Protein AF-A0A411PKW9-F1 (afdb_monomer_lite)

pLDDT: mean 78.66, std 13.03, range [31.06, 93.94]

Radius of gyration: 20.85 Å; chains: 1; bounding box: 47×42×49 Å

Sequence (154 aa):
MVITQDPIIVGLLAALIGAVFYASKSTHPYLVKFFKIFPVMVVCYVLPSLLNTFEVVDSSNSSLNQVSSNYLMPACLTLLIISVDLKAILLLGPKIVALFLIGSFGVIIGGPLTLWIMSHIAPEHLQWQGAGAAWKGMATLAGNWVGALQTNWQ

Secondary structure (DSSP, 8-state):
-----HHHHHHHHHHHHHHHHHHHH---HHHHHHHHHS-HHHHHHHHHHHHHHTTSS--SS-THHHHIIIIIHHHHHHHHHHHS-HHHHHHHTHHHHHHHHHHHHHHHHHHHHHHHHHHHH-TTT---SSTT-HHHHHHHHHHHHHT---S---

InterPro domains:
  IPR008537 Protein of unknown function DUF819 [PF05684] (11-147)

Organism: NCBI:txid2520507

Foldseek 3Di:
DADPDQVVVVVVLVVQLVVLVVLCPDPDPVSVVVCVVPPSVNVSVVVVVVCVVVSNYDPPPHCVCVCCVVPVVVVVVVVVVVVDDPVVVVVCPVVVVVVVVVVLVCLVVVLVVVLVVCCVVPVPVQACDDLPHSSVVSVVVVCVVVVHDDDDPD

Structure (mmCIF, N/CA/C/O backbone):
data_AF-A0A411PKW9-F1
#
_entry.id   AF-A0A411PKW9-F1
#
loop_
_atom_site.group_PDB
_atom_site.id
_atom_site.type_symbol
_atom_site.label_atom_id
_atom_site.label_alt_id
_atom_site.label_comp_id
_atom_site.label_asym_id
_atom_site.label_entity_id
_atom_site.label_seq_id
_atom_site.pdbx_PDB_ins_code
_atom_site.Cartn_x
_atom_site.Cartn_y
_atom_site.Cartn_z
_atom_site.occupancy
_atom_site.B_iso_or_equiv
_atom_site.auth_seq_id
_atom_site.auth_comp_id
_atom_site.auth_asym_id
_atom_site.auth_atom_id
_atom_site.pdbx_PDB_model_num
ATOM 1 N N . MET A 1 1 ? -20.843 22.015 -19.382 1.00 40.81 1 MET A N 1
ATOM 2 C CA . MET A 1 1 ? -20.485 22.976 -18.318 1.00 40.81 1 MET A CA 1
ATOM 3 C C . MET A 1 1 ? -19.506 22.253 -17.415 1.00 40.81 1 MET A C 1
ATOM 5 O O . MET A 1 1 ? -19.932 21.396 -16.657 1.00 40.81 1 MET A O 1
ATOM 9 N N . VAL A 1 2 ? -18.207 22.472 -17.619 1.00 47.44 2 VAL A N 1
ATOM 10 C CA . VAL A 1 2 ? -17.158 21.764 -16.872 1.00 47.44 2 VAL A CA 1
ATOM 11 C C . VAL A 1 2 ? -17.122 22.348 -15.464 1.00 47.44 2 VAL A C 1
ATOM 13 O O . VAL A 1 2 ? -17.062 23.568 -15.305 1.00 47.44 2 VAL A O 1
ATOM 16 N N . ILE A 1 3 ? -17.235 21.503 -14.443 1.00 49.03 3 ILE A N 1
ATOM 17 C CA . ILE A 1 3 ? -17.158 21.949 -13.052 1.00 49.03 3 ILE A CA 1
ATOM 18 C C . ILE A 1 3 ? -15.679 22.181 -12.729 1.00 49.03 3 ILE A C 1
ATOM 20 O O . ILE A 1 3 ? -14.936 21.237 -12.511 1.00 49.03 3 ILE A O 1
ATOM 24 N N . THR A 1 4 ? -15.254 23.442 -12.717 1.00 53.81 4 THR A N 1
ATOM 25 C CA . THR A 1 4 ? -13.867 23.884 -12.460 1.00 53.81 4 THR A CA 1
ATOM 26 C C . THR A 1 4 ? -13.571 24.170 -10.986 1.00 53.81 4 THR A C 1
ATOM 28 O O . THR A 1 4 ? -12.514 24.692 -10.649 1.00 53.81 4 THR A O 1
ATOM 31 N N . GLN A 1 5 ? -14.514 23.881 -10.087 1.00 60.22 5 GLN A N 1
ATOM 32 C CA . GLN A 1 5 ? -14.352 24.131 -8.657 1.00 60.22 5 GLN A CA 1
ATOM 33 C C . GLN A 1 5 ? -13.926 22.846 -7.949 1.00 60.22 5 GLN A C 1
ATOM 35 O O . GLN A 1 5 ? -14.747 21.956 -7.709 1.00 60.22 5 GLN A O 1
ATOM 40 N N . ASP A 1 6 ? -12.656 22.789 -7.556 1.00 64.88 6 ASP A N 1
ATOM 41 C CA . ASP A 1 6 ? -12.064 21.672 -6.812 1.00 64.88 6 ASP A CA 1
ATOM 42 C C . ASP A 1 6 ? -12.900 21.202 -5.597 1.00 64.88 6 ASP A C 1
ATOM 44 O O . ASP A 1 6 ? -13.076 19.991 -5.441 1.00 64.88 6 ASP A O 1
ATOM 48 N N . PRO A 1 7 ? -13.516 22.084 -4.775 1.00 69.38 7 PRO A N 1
ATOM 49 C CA . PRO A 1 7 ? -14.347 21.651 -3.646 1.00 69.38 7 PRO A CA 1
ATOM 50 C C . PRO A 1 7 ? -15.604 20.878 -4.067 1.00 69.38 7 PRO A C 1
ATOM 52 O O . PRO A 1 7 ? -16.050 19.977 -3.356 1.00 69.38 7 PRO A O 1
ATOM 55 N N . ILE A 1 8 ? -16.175 21.212 -5.228 1.00 72.75 8 ILE A N 1
ATOM 56 C CA . ILE A 1 8 ? -17.378 20.557 -5.755 1.00 72.75 8 ILE A CA 1
ATOM 57 C C . ILE A 1 8 ? -17.024 19.154 -6.248 1.00 72.75 8 ILE A C 1
ATOM 59 O O . ILE A 1 8 ? -17.789 18.220 -6.020 1.00 72.75 8 ILE A O 1
ATOM 63 N N . ILE A 1 9 ? -15.843 18.981 -6.850 1.00 74.69 9 ILE A N 1
ATOM 64 C CA . ILE A 1 9 ? -15.356 17.668 -7.285 1.00 74.69 9 ILE A CA 1
ATOM 65 C C . ILE A 1 9 ? -15.076 16.769 -6.073 1.00 74.69 9 ILE A C 1
ATOM 67 O O . ILE A 1 9 ? -15.513 15.618 -6.064 1.00 74.69 9 ILE A O 1
ATOM 71 N N . VAL A 1 10 ? -14.426 17.290 -5.020 1.00 75.25 10 VAL A N 1
ATOM 72 C C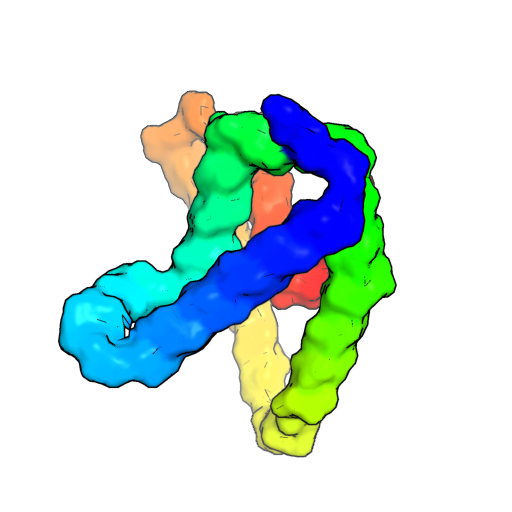A . VAL A 1 10 ? -14.240 16.546 -3.755 1.00 75.25 10 VAL A CA 1
ATOM 73 C C . VAL A 1 10 ? -15.589 16.147 -3.161 1.00 75.25 10 VAL A C 1
ATOM 75 O O . VAL A 1 10 ? -15.765 14.995 -2.771 1.00 75.25 10 VAL A O 1
ATOM 78 N N . GLY A 1 11 ? -16.548 17.076 -3.103 1.00 79.25 11 GLY A N 1
ATOM 79 C CA . GLY A 1 11 ? -17.882 16.823 -2.560 1.00 79.25 11 GLY A CA 1
ATOM 80 C C . GLY A 1 11 ? -18.658 15.773 -3.356 1.00 79.25 11 GLY A C 1
ATOM 81 O O . GLY A 1 11 ? -19.242 14.866 -2.766 1.00 79.25 11 GLY A O 1
ATOM 82 N N . LEU A 1 12 ? -18.609 15.843 -4.688 1.00 81.00 12 LEU A N 1
ATOM 83 C CA . LEU A 1 12 ? -19.200 14.844 -5.577 1.00 81.00 12 LEU A CA 1
ATOM 84 C C . LEU A 1 12 ? -18.562 13.469 -5.356 1.00 81.00 12 LEU A C 1
ATOM 86 O O . LEU A 1 12 ? -19.273 12.475 -5.209 1.00 81.00 12 LEU A O 1
ATOM 90 N N . LEU A 1 13 ? -17.232 13.407 -5.283 1.00 81.31 13 LEU A N 1
ATOM 91 C CA . LEU A 1 13 ? -16.508 12.156 -5.085 1.00 81.31 13 LEU A CA 1
ATOM 92 C C . LEU A 1 13 ? -16.785 11.549 -3.701 1.00 81.31 13 LEU A C 1
ATOM 94 O O . LEU A 1 13 ? -17.044 10.351 -3.592 1.00 81.31 13 LEU A O 1
ATOM 98 N N . ALA A 1 14 ? -16.818 12.376 -2.656 1.00 84.00 14 ALA A N 1
ATOM 99 C CA . ALA A 1 14 ? -17.191 11.966 -1.306 1.00 84.00 14 ALA A CA 1
ATOM 100 C C . ALA A 1 14 ? -18.644 11.466 -1.243 1.00 84.00 14 ALA A C 1
ATOM 102 O O . ALA A 1 14 ? -18.913 10.447 -0.606 1.00 84.00 14 ALA A O 1
ATOM 103 N N . ALA A 1 15 ? -19.571 12.128 -1.943 1.00 86.06 15 ALA A N 1
ATOM 104 C CA . ALA A 1 15 ? -20.963 11.698 -2.037 1.00 86.06 15 ALA A CA 1
ATOM 105 C C . ALA A 1 15 ? -21.100 10.354 -2.768 1.00 86.06 15 ALA A C 1
ATOM 107 O O . ALA A 1 15 ? -21.855 9.493 -2.321 1.00 86.06 15 ALA A O 1
ATOM 108 N N . LEU A 1 16 ? -20.339 10.137 -3.844 1.00 84.62 16 LEU A N 1
ATOM 109 C CA . LEU A 1 16 ? -20.321 8.867 -4.575 1.00 84.62 16 LEU A CA 1
ATOM 110 C C . LEU A 1 16 ? -19.773 7.729 -3.717 1.00 84.62 16 LEU A C 1
ATOM 112 O O . LEU A 1 16 ? -20.395 6.673 -3.634 1.00 84.62 16 LEU A O 1
ATOM 116 N N . ILE A 1 17 ? -18.651 7.949 -3.031 1.00 84.31 17 ILE A N 1
ATOM 117 C CA . ILE A 1 17 ? -18.083 6.965 -2.103 1.00 84.31 17 ILE A CA 1
ATOM 118 C C . ILE A 1 17 ? -19.086 6.675 -0.976 1.00 84.31 17 ILE A C 1
ATOM 120 O O . ILE A 1 17 ? -19.360 5.513 -0.679 1.00 84.31 17 ILE A O 1
ATOM 124 N N . GLY A 1 18 ? -19.703 7.711 -0.400 1.00 85.44 18 GLY A N 1
ATOM 125 C CA . GLY A 1 18 ? -20.754 7.574 0.610 1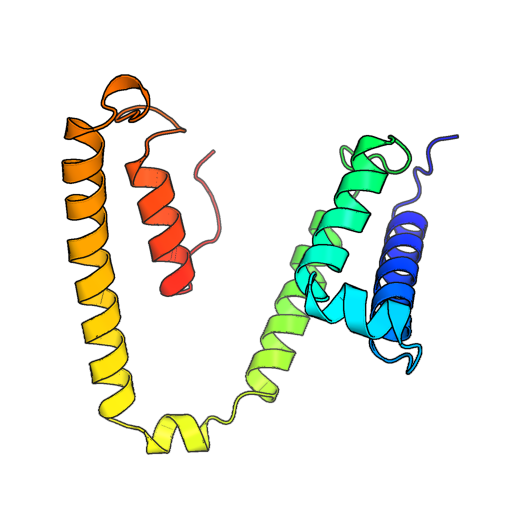.00 85.44 18 GLY A CA 1
ATOM 126 C C . GLY A 1 18 ? -21.957 6.767 0.113 1.00 85.44 18 GLY A C 1
ATOM 127 O O . GLY A 1 18 ? -22.427 5.870 0.814 1.00 85.44 18 GLY A O 1
ATOM 128 N N . ALA A 1 19 ? -22.408 7.014 -1.117 1.00 85.44 19 ALA A N 1
ATOM 129 C CA . ALA A 1 19 ? -23.480 6.259 -1.755 1.00 85.44 19 ALA A CA 1
ATOM 130 C C . ALA A 1 19 ? -23.094 4.789 -1.973 1.00 85.44 19 ALA A C 1
ATOM 132 O O . ALA A 1 19 ? -23.910 3.908 -1.714 1.00 85.44 19 ALA A O 1
ATOM 133 N N . VAL A 1 20 ? -21.851 4.502 -2.376 1.00 85.62 20 VAL A N 1
ATOM 134 C CA . VAL A 1 20 ? -21.345 3.131 -2.552 1.00 85.62 20 VAL A CA 1
ATOM 135 C C . VAL A 1 20 ? -21.258 2.392 -1.213 1.00 85.62 20 VAL A C 1
ATOM 137 O O . VAL A 1 20 ? -21.709 1.251 -1.118 1.00 85.62 20 VAL A O 1
ATOM 140 N N . PHE A 1 21 ? -20.751 3.028 -0.153 1.00 84.75 21 PHE A N 1
ATOM 141 C CA . PHE A 1 21 ? -20.724 2.423 1.185 1.00 84.75 21 PHE A CA 1
ATOM 142 C C . PHE A 1 21 ? -22.131 2.200 1.749 1.00 84.75 21 PHE A C 1
ATOM 144 O O . PHE A 1 21 ? -22.392 1.160 2.361 1.00 84.75 21 PHE A O 1
ATOM 151 N N . TYR A 1 22 ? -23.053 3.136 1.515 1.00 84.56 22 TYR A N 1
ATOM 152 C CA . TYR A 1 22 ? -24.457 2.981 1.891 1.00 84.56 22 TYR A CA 1
ATOM 153 C C . TYR A 1 22 ? -25.119 1.829 1.123 1.00 84.56 22 TYR A C 1
ATOM 155 O O . TYR A 1 22 ? -25.750 0.958 1.723 1.00 84.56 22 TYR A O 1
ATOM 163 N N . ALA A 1 23 ? -24.894 1.761 -0.190 1.00 82.75 23 ALA A N 1
ATOM 164 C CA . ALA A 1 23 ? -25.347 0.676 -1.051 1.00 82.75 23 ALA A CA 1
ATOM 165 C C . ALA A 1 23 ? -24.768 -0.683 -0.616 1.00 82.75 23 ALA A C 1
ATOM 167 O O . ALA A 1 23 ? -25.491 -1.678 -0.624 1.00 82.75 23 ALA A O 1
ATOM 168 N N . SER A 1 24 ? -23.509 -0.724 -0.165 1.00 80.00 24 SER A N 1
ATOM 169 C CA . SER A 1 24 ? -22.859 -1.939 0.342 1.00 80.00 24 SER A CA 1
ATOM 170 C C . SER A 1 24 ? -23.385 -2.395 1.706 1.00 80.00 24 SER A C 1
ATOM 172 O O . SER A 1 24 ? -23.306 -3.586 2.003 1.00 80.00 24 SER A O 1
ATOM 174 N N . LYS A 1 25 ? -23.895 -1.486 2.545 1.00 79.50 25 LYS A N 1
ATOM 175 C CA . LYS A 1 25 ? -24.562 -1.833 3.814 1.00 79.50 25 LYS A CA 1
ATOM 176 C C . LYS A 1 25 ? -26.042 -2.184 3.639 1.00 79.50 25 LYS A C 1
ATOM 178 O O . LYS A 1 25 ? -26.657 -2.682 4.580 1.00 79.50 25 LYS A O 1
ATOM 183 N N . SER A 1 26 ? -26.617 -1.915 2.468 1.00 77.12 26 SER A N 1
ATOM 184 C CA . SER A 1 26 ? -28.027 -2.175 2.193 1.00 77.12 26 SER A CA 1
ATOM 185 C C . SER A 1 26 ? -28.318 -3.676 2.115 1.00 77.12 26 SER A C 1
ATOM 187 O O . SER A 1 26 ? -27.586 -4.445 1.498 1.00 77.12 26 SER A O 1
ATOM 189 N N . THR A 1 27 ? -29.429 -4.098 2.720 1.00 66.69 27 THR A N 1
ATOM 190 C CA . THR A 1 27 ? -29.855 -5.507 2.826 1.00 66.69 27 THR A CA 1
ATOM 191 C C . THR A 1 27 ? -30.524 -6.034 1.545 1.00 66.69 27 THR A C 1
ATOM 193 O O . THR A 1 27 ? -31.019 -7.158 1.510 1.00 66.69 27 THR A O 1
ATOM 196 N N . HIS A 1 28 ? -30.577 -5.235 0.476 1.00 77.38 28 HIS A N 1
ATOM 197 C CA . HIS A 1 28 ? -31.279 -5.605 -0.750 1.00 77.38 28 HIS A CA 1
ATOM 198 C C . HIS A 1 28 ? -30.552 -6.749 -1.495 1.00 77.38 28 HIS A C 1
ATOM 200 O O . HIS A 1 28 ? -29.364 -6.618 -1.810 1.00 77.38 28 HIS A O 1
ATOM 206 N N . PRO A 1 29 ? -31.238 -7.851 -1.857 1.00 74.19 29 PRO A N 1
ATOM 207 C CA . PRO A 1 29 ? -30.595 -9.086 -2.328 1.00 74.19 29 PRO A CA 1
ATOM 208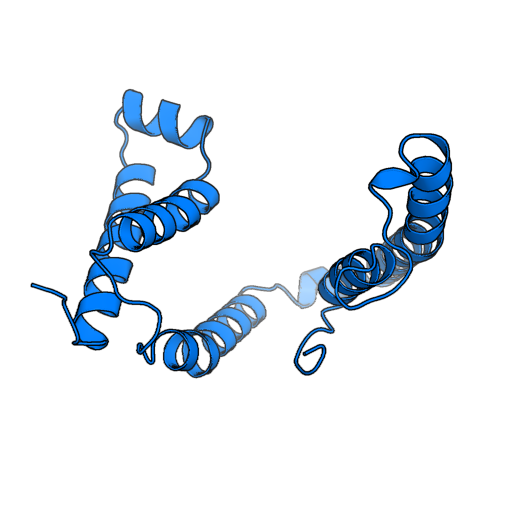 C C . PRO A 1 29 ? -29.799 -8.914 -3.630 1.00 74.19 29 PRO A C 1
ATOM 210 O O . PRO A 1 29 ? -28.767 -9.558 -3.816 1.00 74.19 29 PRO A O 1
ATOM 213 N N . TYR A 1 30 ? -30.231 -8.011 -4.514 1.00 77.81 30 TYR A N 1
ATOM 214 C CA . TYR A 1 30 ? -29.518 -7.699 -5.757 1.00 77.81 30 TYR A CA 1
ATOM 215 C C . TYR A 1 30 ? -28.214 -6.920 -5.521 1.00 77.81 30 TYR A C 1
ATOM 217 O O . TYR A 1 30 ? -27.204 -7.220 -6.152 1.00 77.81 30 TYR A O 1
ATOM 225 N N . LEU A 1 31 ? -28.214 -5.969 -4.580 1.00 74.94 31 LEU A N 1
ATOM 226 C CA . LEU A 1 31 ? -27.037 -5.166 -4.229 1.00 74.94 31 LEU A CA 1
ATOM 227 C C . LEU A 1 31 ? -26.004 -6.021 -3.491 1.00 74.94 31 LEU A C 1
ATOM 229 O O . LEU A 1 31 ? -24.834 -6.018 -3.858 1.00 74.94 31 LEU A O 1
ATOM 233 N N . VAL A 1 32 ? -26.440 -6.852 -2.542 1.00 75.31 32 VAL A N 1
ATOM 234 C CA . VAL A 1 32 ? -25.558 -7.805 -1.845 1.00 75.31 32 VAL A CA 1
ATOM 235 C C . VAL A 1 32 ? -24.913 -8.790 -2.827 1.00 75.31 32 VAL A C 1
ATOM 237 O O . VAL A 1 32 ? -23.718 -9.070 -2.732 1.00 75.31 32 VAL A O 1
ATOM 240 N N . LYS A 1 33 ? -25.669 -9.295 -3.813 1.00 79.00 33 LYS A N 1
ATOM 241 C CA . LYS A 1 33 ? -25.131 -10.199 -4.842 1.00 79.00 33 LYS A CA 1
ATOM 242 C C . LYS A 1 33 ? -24.129 -9.497 -5.765 1.00 79.00 33 LYS A C 1
ATOM 244 O O . LYS A 1 33 ? -23.127 -10.108 -6.126 1.00 79.00 33 LYS A O 1
ATOM 249 N N . PHE A 1 34 ? -24.362 -8.225 -6.092 1.00 82.31 34 PHE A N 1
ATOM 250 C CA . PHE A 1 34 ? -23.429 -7.402 -6.861 1.00 82.31 34 PHE A CA 1
ATOM 251 C C . PHE A 1 34 ? -22.126 -7.136 -6.088 1.00 82.31 34 PHE A C 1
ATOM 253 O O . PHE A 1 34 ? -21.053 -7.415 -6.615 1.00 82.31 34 PHE A O 1
ATOM 260 N N . PHE A 1 35 ? -22.201 -6.714 -4.818 1.00 80.69 35 PHE A N 1
ATOM 261 C CA . PHE A 1 35 ? -21.020 -6.461 -3.974 1.00 80.69 35 PHE A CA 1
ATOM 262 C C . PHE A 1 35 ? -20.250 -7.731 -3.574 1.00 80.69 35 PHE A C 1
ATOM 264 O O . PHE A 1 35 ? -19.081 -7.656 -3.197 1.00 80.69 35 PHE A O 1
ATOM 271 N N . LYS A 1 36 ? -20.874 -8.913 -3.684 1.00 80.00 36 LYS A N 1
ATOM 272 C CA . LYS A 1 36 ? -20.189 -10.208 -3.548 1.00 80.00 36 LYS A CA 1
ATOM 273 C C . LYS A 1 36 ? -19.304 -10.532 -4.758 1.00 80.00 36 LYS A C 1
ATOM 275 O O . LYS A 1 36 ? -18.306 -11.227 -4.601 1.00 80.00 36 LYS A O 1
ATOM 280 N N . ILE A 1 37 ? -19.682 -10.060 -5.947 1.00 85.19 37 ILE A N 1
ATOM 281 C CA . ILE A 1 37 ? -18.917 -10.239 -7.192 1.00 85.19 37 ILE A CA 1
ATOM 282 C C . ILE A 1 37 ? -17.869 -9.130 -7.326 1.00 85.19 37 ILE A C 1
ATOM 284 O O . ILE A 1 37 ? -16.706 -9.415 -7.597 1.00 85.19 37 ILE A O 1
ATOM 288 N N . PHE A 1 38 ? -18.268 -7.877 -7.095 1.00 85.44 38 PHE A N 1
ATOM 289 C CA . PHE A 1 38 ? -17.395 -6.709 -7.157 1.00 85.44 38 PHE A CA 1
ATOM 290 C C . PHE A 1 38 ? -17.201 -6.128 -5.754 1.00 85.44 38 PHE A C 1
ATOM 292 O O . PHE A 1 38 ? -18.104 -5.460 -5.244 1.00 85.44 38 PHE A O 1
ATOM 299 N N . PRO A 1 39 ? -16.041 -6.353 -5.111 1.00 84.81 39 PRO A N 1
ATOM 300 C CA . PRO A 1 39 ? -15.792 -5.801 -3.791 1.00 84.81 39 PRO A CA 1
ATOM 301 C C . PRO A 1 39 ? -15.829 -4.273 -3.842 1.00 84.81 39 PRO A C 1
ATOM 303 O O . PRO A 1 39 ? -15.459 -3.651 -4.840 1.00 84.81 39 PRO A O 1
ATOM 306 N N . VAL A 1 40 ? -16.231 -3.667 -2.727 1.00 84.25 40 VAL A N 1
ATOM 307 C CA . VAL A 1 40 ? -16.428 -2.216 -2.586 1.00 84.25 40 VAL A CA 1
ATOM 308 C C . VAL A 1 40 ? -15.224 -1.412 -3.092 1.00 84.25 40 VAL A C 1
ATOM 310 O O . VAL A 1 40 ? -15.406 -0.420 -3.787 1.00 84.25 40 VAL A O 1
ATOM 313 N N . MET A 1 41 ? -13.996 -1.880 -2.833 1.00 84.12 41 MET A N 1
ATOM 314 C CA . MET A 1 41 ? -12.752 -1.250 -3.303 1.00 84.12 41 MET A CA 1
ATOM 315 C C . MET A 1 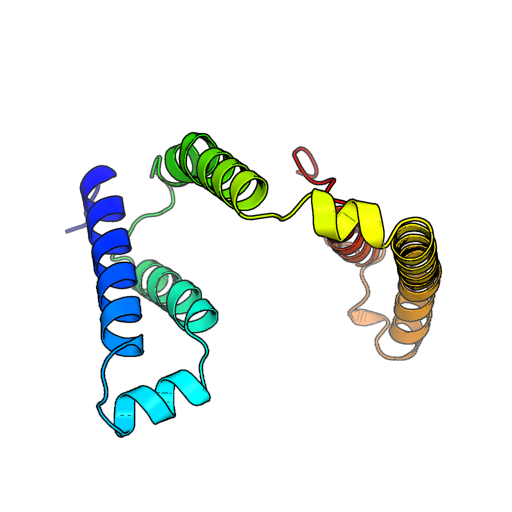41 ? -12.676 -1.104 -4.829 1.00 84.12 41 MET A C 1
ATOM 317 O O . MET A 1 41 ? -12.279 -0.054 -5.325 1.00 84.12 41 MET A O 1
ATOM 321 N N . VAL A 1 42 ? -13.088 -2.132 -5.57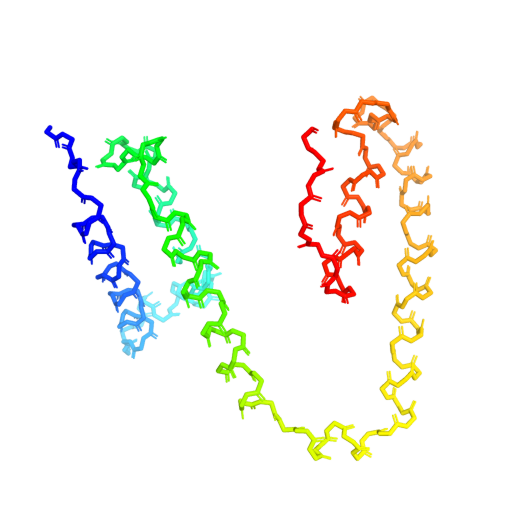8 1.00 86.75 42 VAL A N 1
ATOM 322 C CA . VAL A 1 42 ? -13.067 -2.101 -7.050 1.00 86.75 42 VAL A CA 1
ATOM 323 C C . VAL A 1 42 ? -14.093 -1.094 -7.560 1.00 86.75 42 VAL A C 1
ATOM 325 O O . VAL A 1 42 ? -13.787 -0.282 -8.426 1.00 86.75 42 VAL A O 1
ATOM 328 N N . VAL A 1 43 ? -15.290 -1.088 -6.973 1.00 85.88 43 VAL A N 1
ATOM 329 C CA . VAL A 1 43 ? -16.360 -0.148 -7.339 1.00 85.88 43 VAL A CA 1
ATOM 330 C C . VAL A 1 43 ? -15.946 1.298 -7.044 1.00 85.88 43 VAL A C 1
ATOM 332 O O . VAL A 1 43 ? -16.105 2.165 -7.902 1.00 85.88 43 VAL A O 1
ATOM 335 N N . CYS A 1 44 ? -15.348 1.548 -5.875 1.00 83.19 44 CYS A N 1
ATOM 336 C CA . CYS A 1 44 ? -14.828 2.861 -5.485 1.00 83.19 44 CYS A CA 1
ATOM 337 C C . CYS A 1 44 ? -13.678 3.355 -6.374 1.00 83.19 44 CYS A C 1
ATOM 339 O O . CYS A 1 44 ? -13.458 4.559 -6.430 1.00 83.19 44 CYS A O 1
ATOM 341 N N . TYR A 1 45 ? -12.962 2.466 -7.066 1.00 83.62 45 TYR A N 1
ATOM 342 C CA . TYR A 1 45 ? -11.921 2.839 -8.027 1.00 83.62 45 TYR A CA 1
ATOM 343 C C . TYR A 1 45 ? -12.487 3.103 -9.430 1.00 83.62 45 TYR A C 1
ATOM 345 O O . TYR A 1 45 ? -12.131 4.082 -10.086 1.00 83.62 45 TYR A O 1
ATOM 353 N N . VAL A 1 46 ? -13.414 2.255 -9.879 1.00 85.62 46 VAL A N 1
ATOM 354 C CA . VAL A 1 46 ? -13.977 2.318 -11.235 1.00 85.62 46 VAL A CA 1
ATOM 355 C C . VAL A 1 46 ? -14.938 3.498 -11.408 1.00 85.62 46 VAL A C 1
ATOM 357 O O . VAL A 1 46 ? -14.894 4.159 -12.442 1.00 85.62 46 VAL A O 1
ATOM 360 N N . LEU A 1 47 ? -15.775 3.816 -10.413 1.00 82.81 47 LEU A N 1
ATOM 361 C CA . LEU A 1 47 ? -16.715 4.948 -10.498 1.00 82.81 47 LEU A CA 1
ATOM 362 C C . LEU A 1 47 ? -16.036 6.303 -10.801 1.00 82.81 47 LEU A C 1
ATOM 364 O O . LEU A 1 47 ? -16.453 6.961 -11.755 1.00 82.81 47 LEU A O 1
ATOM 368 N N . PRO A 1 48 ? -15.004 6.733 -10.043 1.00 76.00 48 PRO A N 1
ATOM 369 C CA . PRO A 1 48 ? -14.265 7.960 -10.339 1.00 76.00 48 PRO A CA 1
ATOM 370 C C . PRO A 1 48 ? -13.655 7.952 -11.740 1.00 76.00 48 PRO A C 1
ATOM 372 O O . PRO A 1 48 ? -13.690 8.962 -12.439 1.00 76.00 48 PRO A O 1
ATOM 375 N N . SER A 1 49 ? -13.101 6.808 -12.151 1.00 78.50 49 SER A N 1
ATOM 376 C CA . SER A 1 49 ? -12.448 6.648 -13.451 1.00 78.50 49 SER A CA 1
ATOM 377 C C . SER A 1 49 ? -13.441 6.754 -14.611 1.00 78.50 49 SER A C 1
ATOM 379 O O . SER A 1 49 ? -13.135 7.388 -15.620 1.00 78.50 49 SER A O 1
ATOM 381 N N . LEU A 1 50 ? -14.654 6.219 -14.463 1.00 82.00 50 LEU A N 1
ATOM 382 C CA . LEU A 1 50 ? -15.711 6.378 -15.462 1.00 82.00 50 LEU A CA 1
ATOM 383 C C . LEU A 1 50 ? -16.152 7.838 -15.574 1.00 82.00 50 LEU A C 1
ATOM 385 O O . LEU A 1 50 ? -16.246 8.360 -16.678 1.00 82.00 50 LEU A O 1
ATOM 389 N N . LEU A 1 51 ? -16.361 8.523 -14.448 1.00 76.50 51 LEU A N 1
ATOM 390 C CA . LEU A 1 51 ? -16.742 9.942 -14.439 1.00 76.50 51 LEU A CA 1
ATOM 391 C C . LEU A 1 51 ? -15.679 10.851 -15.063 1.00 76.50 51 LEU A C 1
ATOM 393 O O . LEU A 1 51 ? -16.025 11.820 -15.735 1.00 76.50 51 LEU A O 1
ATOM 397 N N . ASN A 1 52 ? -14.404 10.512 -14.868 1.00 75.06 52 ASN A N 1
ATOM 398 C CA . ASN A 1 52 ? -13.285 11.143 -15.559 1.00 75.06 52 ASN A CA 1
ATOM 399 C C . ASN A 1 52 ? -13.349 10.885 -17.076 1.00 75.06 52 ASN A C 1
ATOM 401 O O . ASN A 1 52 ? -13.284 11.823 -17.863 1.00 75.06 52 ASN A O 1
ATOM 405 N N . THR A 1 53 ? -13.584 9.632 -17.480 1.00 76.50 53 THR A N 1
ATOM 406 C CA . THR A 1 53 ? -13.689 9.231 -18.896 1.00 76.50 53 THR A CA 1
ATOM 407 C C . THR A 1 53 ? -14.845 9.927 -19.627 1.00 76.50 53 THR A C 1
ATOM 409 O O . THR A 1 53 ? -14.738 10.205 -20.816 1.00 76.50 53 THR A O 1
ATOM 412 N N . PHE A 1 54 ? -15.942 10.244 -18.932 1.00 78.25 54 PHE A N 1
ATOM 413 C CA . PHE A 1 54 ? -17.070 11.003 -19.487 1.00 78.25 54 PHE A CA 1
ATOM 414 C C . PHE A 1 54 ? -16.833 12.530 -19.541 1.00 78.25 54 PHE A C 1
ATOM 416 O O . PHE A 1 54 ? -17.786 13.271 -19.770 1.00 78.25 54 PHE A O 1
ATOM 423 N N . GLU A 1 55 ? -15.603 13.008 -19.296 1.00 66.81 55 GLU A N 1
ATOM 424 C CA . GLU A 1 55 ? -15.206 14.433 -19.256 1.00 66.81 55 GLU A CA 1
ATOM 425 C C . GLU A 1 55 ? -16.050 15.305 -18.301 1.00 66.81 55 GLU A C 1
ATOM 427 O O . GLU A 1 55 ? -16.064 16.534 -18.379 1.00 66.81 55 GLU A O 1
ATOM 432 N N . VAL A 1 56 ? -16.754 14.684 -17.348 1.00 63.75 56 VAL A N 1
ATOM 433 C CA . VAL A 1 56 ? -17.558 15.400 -16.343 1.00 63.75 56 VAL A CA 1
ATOM 434 C C . VAL A 1 56 ? -16.651 16.057 -15.294 1.00 63.75 56 VAL A C 1
ATOM 436 O O . VAL A 1 56 ? -17.024 17.063 -14.689 1.00 63.75 56 VAL A O 1
ATOM 439 N N . VAL A 1 57 ? -15.453 15.499 -15.093 1.00 62.09 57 VAL A N 1
ATOM 440 C CA . VAL A 1 57 ? -14.461 15.928 -14.102 1.00 62.09 57 VAL A CA 1
ATOM 441 C C . VAL A 1 57 ? -13.110 16.127 -14.789 1.00 62.09 57 VAL A C 1
ATOM 443 O O . VAL A 1 57 ? -12.488 15.157 -15.214 1.00 62.09 57 VAL A O 1
ATOM 446 N N . ASP A 1 58 ? -12.641 17.373 -14.870 1.00 59.69 58 ASP A N 1
ATOM 447 C CA . ASP A 1 58 ? -11.332 17.701 -15.439 1.00 59.69 58 ASP A CA 1
ATOM 448 C C . ASP A 1 58 ? -10.234 17.509 -14.382 1.00 59.69 58 ASP A C 1
ATOM 450 O O . ASP A 1 58 ? -10.010 18.346 -13.511 1.00 59.69 58 ASP A O 1
ATOM 454 N N . SER A 1 59 ? -9.559 16.361 -14.424 1.00 52.91 59 SER A N 1
ATOM 455 C CA . SER A 1 59 ? -8.482 16.025 -13.487 1.00 52.91 59 SER A CA 1
ATOM 456 C C . SER A 1 59 ? -7.146 16.707 -13.801 1.00 52.91 59 SER A C 1
ATOM 458 O O . SER A 1 59 ? -6.204 16.546 -13.026 1.00 52.91 59 SER A O 1
ATOM 460 N N . SER A 1 60 ? -7.022 17.413 -14.932 1.00 54.22 60 SER A N 1
ATOM 461 C CA . SER A 1 60 ? -5.736 17.947 -15.409 1.00 54.22 60 SER A CA 1
ATOM 462 C C . SER A 1 60 ? -5.293 19.229 -14.692 1.00 54.22 60 SER A C 1
ATOM 464 O O . SER A 1 60 ? -4.097 19.477 -14.568 1.00 54.22 60 SER A O 1
ATOM 466 N N . ASN A 1 61 ? -6.245 20.010 -14.169 1.00 51.25 61 ASN A N 1
ATOM 467 C CA . ASN A 1 61 ? -6.001 21.281 -13.469 1.00 51.25 61 ASN A CA 1
ATOM 468 C C . ASN A 1 61 ? -6.380 21.251 -11.978 1.00 51.25 61 ASN A C 1
ATOM 470 O O . ASN A 1 61 ? -6.288 22.268 -11.294 1.00 51.25 61 ASN A O 1
ATOM 474 N N . SER A 1 62 ? -6.810 20.100 -11.463 1.00 57.00 62 SER A N 1
ATOM 475 C CA . SER A 1 62 ? -7.404 20.014 -10.131 1.00 57.00 62 SER A CA 1
ATOM 476 C C . SER A 1 62 ? -6.392 19.757 -9.015 1.00 57.00 62 SER A C 1
ATOM 478 O O . SER A 1 62 ? -5.627 18.790 -9.046 1.00 57.00 62 SER A O 1
ATOM 480 N N . SER A 1 63 ? -6.475 20.547 -7.938 1.00 61.50 63 SER A N 1
ATOM 481 C CA . SER A 1 63 ? -5.659 20.410 -6.713 1.00 61.50 63 SER A CA 1
ATOM 482 C C . SER A 1 63 ? -5.988 19.167 -5.859 1.00 61.50 63 SER A C 1
ATOM 484 O O . SER A 1 63 ? -5.456 18.977 -4.763 1.00 61.50 63 SER A O 1
ATOM 486 N N . LEU A 1 64 ? -6.831 18.265 -6.369 1.00 67.62 64 LEU A N 1
ATOM 487 C CA . LEU A 1 64 ? -7.304 17.050 -5.695 1.00 67.62 64 LEU A CA 1
ATOM 488 C C . LEU A 1 64 ? -6.169 16.119 -5.265 1.00 67.62 64 LEU A C 1
ATOM 490 O O . LEU A 1 64 ? -6.196 15.593 -4.153 1.00 67.62 64 LEU A O 1
ATOM 494 N N . ASN A 1 65 ? -5.153 15.940 -6.115 1.00 68.25 65 ASN A N 1
ATOM 495 C CA . ASN A 1 65 ? -3.981 15.132 -5.769 1.00 68.25 65 ASN A CA 1
ATOM 496 C C . ASN A 1 65 ? -3.207 15.741 -4.596 1.00 68.25 65 ASN A C 1
ATOM 498 O O . ASN A 1 65 ? -2.718 15.010 -3.738 1.00 68.25 65 ASN A O 1
ATOM 502 N N . GLN A 1 66 ? -3.156 17.071 -4.511 1.00 70.62 66 GLN A N 1
ATOM 503 C CA . GLN A 1 66 ? -2.479 17.776 -3.430 1.00 70.62 66 GLN A CA 1
ATOM 504 C C . GLN A 1 66 ? -3.254 17.639 -2.115 1.00 70.62 66 GLN A C 1
ATOM 506 O O . GLN A 1 66 ? -2.659 17.327 -1.087 1.00 70.62 66 GLN A O 1
ATOM 511 N N . VAL A 1 67 ? -4.584 17.775 -2.139 1.00 75.12 67 VAL A N 1
ATOM 512 C CA . VAL A 1 67 ? -5.423 17.569 -0.945 1.00 75.12 67 VAL A CA 1
ATOM 513 C C . VAL A 1 67 ? -5.379 16.109 -0.476 1.00 75.12 67 VAL A C 1
ATOM 515 O O . VAL A 1 67 ? -5.183 15.843 0.713 1.00 75.12 67 VAL A O 1
ATOM 518 N N . SER A 1 68 ? -5.507 15.155 -1.402 1.00 77.06 68 SER A N 1
ATOM 519 C CA . SER A 1 68 ? -5.481 13.725 -1.084 1.00 77.06 68 SER A CA 1
ATOM 520 C C . SER A 1 68 ? -4.124 13.293 -0.518 1.00 77.06 68 SER A C 1
ATOM 522 O O . SER A 1 68 ? -4.052 12.678 0.545 1.00 77.06 68 SER A O 1
ATOM 524 N N . SER A 1 69 ? -3.029 13.685 -1.174 1.00 80.50 69 SER A N 1
ATOM 525 C CA . SER A 1 69 ? -1.679 13.298 -0.764 1.00 80.50 69 SER A CA 1
ATOM 526 C C . SER A 1 69 ? -1.194 14.004 0.499 1.00 80.50 69 SER A C 1
ATOM 528 O O . SER A 1 69 ? -0.463 13.394 1.275 1.00 80.50 69 SER A O 1
ATOM 530 N N . ASN A 1 70 ? -1.574 15.266 0.723 1.00 82.06 70 ASN A N 1
ATOM 531 C CA . ASN A 1 70 ? -1.032 16.049 1.840 1.00 82.06 70 ASN A CA 1
ATOM 532 C C . ASN A 1 70 ? -1.853 15.923 3.125 1.00 82.06 70 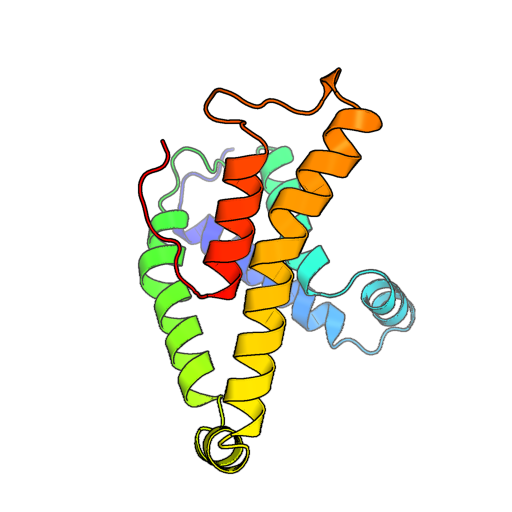ASN A C 1
ATOM 534 O O . ASN A 1 70 ? -1.313 16.164 4.202 1.00 82.06 70 ASN A O 1
ATOM 538 N N . TYR A 1 71 ? -3.134 15.554 3.031 1.00 82.88 71 TYR A N 1
ATOM 539 C CA . TYR A 1 71 ? -4.020 15.494 4.197 1.00 82.88 71 TYR A CA 1
ATOM 540 C C . TYR A 1 71 ? -4.673 14.124 4.374 1.00 82.88 71 TYR A C 1
ATOM 542 O O . TYR A 1 71 ? -4.622 13.581 5.476 1.00 82.88 71 TYR A O 1
ATOM 550 N N . LEU A 1 72 ? -5.232 13.521 3.315 1.00 83.94 72 LEU A N 1
ATOM 551 C CA . LEU A 1 72 ? -5.894 12.213 3.435 1.00 83.94 72 LEU A CA 1
ATOM 552 C C . LEU A 1 72 ? -4.893 11.076 3.631 1.00 83.94 72 LEU A C 1
ATOM 554 O O . LEU A 1 72 ? -5.063 10.304 4.566 1.00 83.94 72 LEU A O 1
ATOM 558 N N . MET A 1 73 ? -3.846 10.971 2.806 1.00 87.50 73 MET A N 1
ATOM 559 C CA . MET A 1 73 ? -2.867 9.882 2.932 1.00 87.50 73 MET A CA 1
ATOM 560 C C . MET A 1 73 ? -2.198 9.850 4.321 1.00 87.50 73 MET A C 1
ATOM 562 O O . MET A 1 73 ? -2.212 8.784 4.945 1.00 87.50 73 MET A O 1
ATOM 566 N N . PRO A 1 74 ? -1.703 10.976 4.882 1.00 85.94 74 PRO A N 1
ATOM 567 C CA . PRO A 1 74 ? -1.125 10.986 6.225 1.00 85.94 74 PRO A CA 1
ATOM 568 C C . PRO A 1 74 ? -2.159 10.699 7.319 1.00 85.94 74 PRO A C 1
ATOM 570 O O . PRO A 1 74 ? -1.855 9.988 8.279 1.00 85.94 74 PRO A O 1
ATOM 573 N N . ALA A 1 75 ? -3.393 11.199 7.181 1.00 90.12 75 ALA A N 1
ATOM 574 C CA . ALA A 1 75 ? -4.463 10.916 8.135 1.00 90.12 75 ALA A CA 1
ATOM 575 C C . ALA A 1 75 ? -4.858 9.432 8.120 1.00 90.12 75 ALA A C 1
ATOM 577 O O . ALA A 1 75 ? -4.968 8.822 9.181 1.00 90.12 75 ALA A O 1
ATOM 578 N N . CYS A 1 76 ? -5.006 8.827 6.939 1.00 88.31 76 CYS A N 1
ATOM 579 C CA . CYS A 1 76 ? -5.286 7.402 6.777 1.00 88.31 76 CYS A CA 1
ATOM 580 C C . CYS A 1 76 ? -4.164 6.539 7.354 1.00 88.31 76 CYS A C 1
ATOM 582 O O . CYS A 1 76 ? -4.454 5.575 8.058 1.00 88.31 76 CYS A O 1
ATOM 584 N N . LEU A 1 77 ? -2.900 6.897 7.111 1.00 90.25 77 LEU A N 1
ATOM 585 C CA . LEU A 1 77 ? -1.755 6.198 7.694 1.00 90.25 77 LEU A CA 1
ATOM 586 C C . LEU A 1 77 ? -1.767 6.301 9.224 1.00 90.25 77 LEU A C 1
ATOM 588 O O . LEU A 1 77 ? -1.595 5.298 9.908 1.00 90.25 77 LEU A O 1
ATOM 592 N N . THR A 1 78 ? -2.038 7.488 9.769 1.00 92.50 78 THR A N 1
ATOM 593 C CA . THR A 1 78 ? -2.136 7.699 11.222 1.00 92.50 78 THR A CA 1
ATOM 594 C C . THR A 1 78 ? -3.274 6.878 11.825 1.00 92.50 78 THR A C 1
ATOM 596 O O . THR A 1 78 ? -3.096 6.207 12.840 1.00 92.50 78 THR A O 1
ATOM 599 N N . LEU A 1 79 ? -4.441 6.882 11.180 1.00 91.81 79 LEU A N 1
ATOM 600 C CA . LEU A 1 79 ? -5.616 6.138 11.625 1.00 91.81 79 LEU A CA 1
ATOM 601 C C . LEU A 1 79 ? -5.383 4.623 11.541 1.00 91.81 79 LEU A C 1
ATOM 603 O O . LEU A 1 79 ? -5.795 3.888 12.439 1.00 91.81 79 LEU A O 1
ATOM 607 N N . LEU A 1 80 ? -4.661 4.166 10.514 1.00 89.75 80 LEU A N 1
ATOM 608 C CA . LEU A 1 80 ? -4.202 2.786 10.389 1.00 89.75 80 LEU A CA 1
ATOM 609 C C . LEU A 1 80 ? -3.239 2.422 11.524 1.00 89.75 80 LEU A C 1
ATOM 611 O O . LEU A 1 80 ? -3.447 1.402 12.166 1.00 89.75 80 LEU A O 1
ATOM 615 N N . ILE A 1 81 ? -2.242 3.262 11.820 1.00 91.19 81 ILE A N 1
ATOM 616 C CA . ILE A 1 81 ? -1.279 3.032 12.912 1.00 91.19 81 ILE A CA 1
ATOM 617 C C . ILE A 1 81 ? -1.995 2.934 14.265 1.00 91.19 81 ILE A C 1
ATOM 619 O O . ILE A 1 81 ? -1.689 2.039 15.045 1.00 91.19 81 ILE A O 1
ATOM 623 N N . ILE A 1 82 ? -2.971 3.806 14.534 1.00 92.44 82 ILE A N 1
ATOM 624 C CA . ILE A 1 82 ? -3.775 3.759 15.768 1.00 92.44 82 ILE A CA 1
ATOM 625 C C . ILE A 1 82 ? -4.652 2.497 15.821 1.00 92.44 82 ILE A C 1
ATOM 627 O O . ILE A 1 82 ? -4.870 1.944 16.896 1.00 92.44 82 ILE A O 1
ATOM 631 N N . SER A 1 83 ? -5.153 2.035 14.671 1.00 90.75 83 SER A N 1
ATOM 632 C CA . SER A 1 83 ? -5.971 0.815 14.573 1.00 90.75 83 SER A CA 1
ATOM 633 C C . SER A 1 83 ? -5.145 -0.474 14.661 1.00 90.75 83 SER A C 1
ATOM 635 O O . SER A 1 83 ? -5.707 -1.550 14.865 1.00 90.75 83 SER A O 1
ATOM 637 N N . VAL A 1 84 ? -3.825 -0.389 14.481 1.00 90.06 84 VAL A N 1
ATOM 638 C CA . VAL A 1 84 ? -2.916 -1.532 14.554 1.00 90.06 84 VAL A CA 1
ATOM 639 C C . VAL A 1 84 ? -2.613 -1.872 16.012 1.00 90.06 84 VAL A C 1
ATOM 641 O O . VAL A 1 84 ? -2.125 -1.052 16.787 1.00 90.06 84 VAL A O 1
ATOM 644 N N . ASP A 1 85 ? -2.835 -3.134 16.378 1.00 90.50 85 ASP A N 1
ATOM 645 C CA . ASP A 1 85 ? -2.460 -3.655 17.690 1.00 90.50 85 ASP A CA 1
ATOM 646 C C . ASP A 1 85 ? -0.957 -3.984 17.739 1.00 90.50 85 ASP A C 1
ATOM 648 O O . ASP A 1 85 ? -0.509 -5.084 17.391 1.00 90.50 85 ASP A O 1
ATOM 652 N N . LEU A 1 86 ? -0.165 -3.014 18.207 1.00 85.38 86 LEU A N 1
ATOM 653 C CA . LEU A 1 86 ? 1.278 -3.172 18.409 1.00 85.38 86 LEU A CA 1
ATOM 654 C C . LEU A 1 86 ? 1.614 -4.288 19.406 1.00 85.38 86 LEU A C 1
ATOM 656 O O . LEU A 1 86 ? 2.660 -4.926 19.278 1.00 85.38 86 LEU A O 1
ATOM 660 N N . LYS A 1 87 ? 0.747 -4.553 20.389 1.00 84.88 87 LYS A N 1
ATOM 661 C CA . LYS A 1 87 ? 1.000 -5.566 21.418 1.00 84.88 87 LYS A CA 1
ATOM 662 C C . LYS A 1 87 ? 0.869 -6.967 20.836 1.00 84.88 87 LYS A C 1
ATOM 664 O O . LYS A 1 87 ? 1.723 -7.810 21.111 1.00 84.88 87 LYS A O 1
ATOM 669 N N . ALA A 1 88 ? -0.146 -7.201 20.006 1.00 86.00 88 ALA A N 1
ATOM 670 C CA . ALA A 1 88 ? -0.296 -8.454 19.271 1.00 86.00 88 ALA A CA 1
ATOM 671 C C . ALA A 1 88 ? 0.901 -8.702 18.339 1.00 86.00 88 ALA A C 1
ATOM 673 O O . ALA A 1 88 ? 1.471 -9.792 18.356 1.00 86.00 88 ALA A O 1
ATOM 674 N N . ILE A 1 89 ? 1.340 -7.679 17.597 1.00 85.88 89 ILE A N 1
ATOM 675 C CA . ILE A 1 89 ? 2.516 -7.756 16.715 1.00 85.88 89 ILE A CA 1
ATOM 676 C C . ILE A 1 89 ? 3.777 -8.123 17.506 1.00 85.88 89 ILE A C 1
ATOM 678 O O . ILE A 1 89 ? 4.505 -9.037 17.117 1.00 85.88 89 ILE A O 1
ATOM 682 N N . LEU A 1 90 ? 4.018 -7.470 18.646 1.00 83.81 90 LEU A N 1
ATOM 683 C CA . LEU A 1 90 ? 5.188 -7.759 19.478 1.00 83.81 90 LEU A CA 1
ATOM 684 C C . LEU A 1 90 ? 5.157 -9.191 20.039 1.00 83.81 90 LEU A C 1
ATOM 686 O O . LEU A 1 90 ? 6.199 -9.838 20.130 1.00 83.81 90 LEU A O 1
ATOM 690 N N . LEU A 1 91 ? 3.965 -9.710 20.358 1.00 89.31 91 LEU A N 1
ATOM 691 C CA . LEU A 1 91 ? 3.761 -11.079 20.847 1.00 89.31 91 LEU A CA 1
ATOM 692 C C . LEU A 1 91 ? 4.123 -12.153 19.811 1.00 89.31 91 LEU A C 1
ATOM 694 O O . LEU A 1 91 ? 4.481 -13.271 20.184 1.00 89.31 91 LEU A O 1
ATOM 698 N N . LEU A 1 92 ? 4.047 -11.833 18.516 1.00 84.62 92 LEU A N 1
ATOM 699 C CA . LEU A 1 92 ? 4.491 -12.742 17.459 1.00 84.62 92 LEU A CA 1
ATOM 700 C C . LEU A 1 92 ? 6.028 -12.824 17.374 1.00 84.62 92 LEU A C 1
ATOM 702 O O . LEU A 1 92 ? 6.548 -13.830 16.879 1.00 84.62 92 LEU A O 1
ATOM 706 N N . GLY A 1 93 ? 6.746 -11.812 17.878 1.00 86.44 93 GLY A N 1
ATOM 707 C CA . GLY A 1 93 ? 8.199 -11.793 18.061 1.00 86.44 93 GLY A CA 1
ATOM 708 C C . GLY A 1 93 ? 8.983 -12.358 16.862 1.00 86.44 93 GLY A C 1
ATOM 709 O O . GLY A 1 93 ? 8.905 -11.807 15.761 1.00 86.44 93 GLY A O 1
ATOM 710 N N . PRO A 1 94 ? 9.718 -13.475 17.021 1.00 87.19 94 PRO A N 1
ATOM 711 C CA . PRO A 1 94 ? 10.574 -14.024 15.966 1.00 87.19 94 PRO A CA 1
ATOM 712 C C . PRO A 1 94 ? 9.801 -14.543 14.742 1.00 87.19 94 PRO A C 1
ATOM 714 O O . PRO A 1 94 ? 10.376 -14.648 13.658 1.00 87.19 94 PRO A O 1
ATOM 717 N N . LYS A 1 95 ? 8.501 -14.847 14.873 1.00 87.75 95 LYS A N 1
ATOM 718 C CA . LYS A 1 95 ? 7.692 -15.380 13.765 1.00 87.75 95 LYS A CA 1
ATOM 719 C C . LYS A 1 95 ? 7.478 -14.343 12.665 1.00 87.75 95 LYS A C 1
ATOM 721 O O . LYS A 1 95 ? 7.513 -14.702 11.493 1.00 87.75 95 LYS A O 1
ATOM 726 N N . ILE A 1 96 ? 7.302 -13.068 13.027 1.00 89.25 96 ILE A N 1
ATOM 727 C CA . ILE A 1 96 ? 7.160 -11.978 12.047 1.00 89.25 96 ILE A CA 1
ATOM 728 C C . ILE A 1 96 ? 8.474 -11.743 11.312 1.00 89.25 96 ILE A C 1
ATOM 730 O O . ILE A 1 96 ? 8.460 -11.568 10.099 1.00 89.25 96 ILE A O 1
ATOM 734 N N . VAL A 1 97 ? 9.606 -11.794 12.018 1.00 88.88 97 VAL A N 1
ATOM 735 C CA . VAL A 1 97 ? 10.924 -11.643 11.387 1.00 88.88 97 VAL A CA 1
ATOM 736 C C . VAL A 1 97 ? 11.163 -12.775 10.389 1.00 88.88 97 VAL A C 1
ATOM 738 O O . VAL A 1 97 ? 11.527 -12.514 9.247 1.00 88.88 97 VAL A O 1
ATOM 741 N N . ALA A 1 98 ? 10.880 -14.024 10.771 1.00 92.06 98 ALA A N 1
ATOM 742 C CA . ALA A 1 98 ? 10.984 -15.159 9.855 1.00 92.06 98 ALA A CA 1
ATOM 743 C C . ALA A 1 98 ? 10.045 -15.015 8.643 1.00 92.06 98 ALA A C 1
ATOM 745 O O . ALA A 1 98 ? 10.481 -15.213 7.512 1.00 92.06 98 ALA A O 1
ATOM 746 N N . LEU A 1 99 ? 8.787 -14.610 8.855 1.00 91.50 99 LEU A N 1
ATOM 747 C CA . LEU A 1 99 ? 7.824 -14.363 7.777 1.00 91.50 99 LEU A CA 1
ATOM 748 C C . LEU A 1 99 ? 8.303 -13.258 6.821 1.00 91.50 99 LEU A C 1
ATOM 750 O O . LEU A 1 99 ? 8.216 -13.416 5.604 1.00 91.50 99 LEU A O 1
ATOM 754 N N . PHE A 1 100 ? 8.849 -12.168 7.363 1.00 89.50 100 PHE A N 1
ATOM 755 C CA . PHE A 1 100 ? 9.400 -11.063 6.584 1.00 89.50 100 PHE A CA 1
ATOM 756 C C . PHE A 1 100 ? 10.608 -11.500 5.750 1.00 89.50 100 PHE A C 1
ATOM 758 O O . PHE A 1 100 ? 10.697 -11.150 4.572 1.00 89.50 100 PHE A O 1
ATOM 765 N N . LEU A 1 101 ? 11.516 -12.294 6.326 1.00 91.94 101 LEU A N 1
ATOM 766 C CA . LEU A 1 101 ? 12.677 -12.817 5.605 1.00 91.94 101 LEU A CA 1
ATOM 767 C C . LEU A 1 101 ? 12.255 -13.783 4.500 1.00 91.94 101 LEU A C 1
ATOM 769 O O . LEU A 1 101 ? 12.707 -13.626 3.371 1.00 91.94 101 LEU A O 1
ATOM 773 N N . ILE A 1 102 ? 11.357 -14.730 4.785 1.00 93.94 102 ILE A N 1
ATOM 774 C CA . ILE A 1 102 ? 10.841 -15.672 3.779 1.00 93.94 102 ILE A CA 1
ATOM 775 C C . ILE A 1 102 ? 10.175 -14.908 2.626 1.00 93.94 102 ILE A C 1
ATOM 777 O O . ILE A 1 102 ? 10.458 -15.196 1.463 1.00 93.94 102 ILE A O 1
ATOM 781 N N . GLY A 1 103 ? 9.352 -13.898 2.931 1.00 90.50 103 GLY A N 1
ATOM 782 C CA . GLY A 1 103 ? 8.743 -13.030 1.920 1.00 90.50 103 GLY A CA 1
ATOM 783 C C . GLY A 1 103 ? 9.784 -12.259 1.104 1.00 90.50 103 GLY A C 1
ATOM 784 O O . GLY A 1 103 ? 9.727 -12.261 -0.123 1.00 90.50 103 GLY A O 1
ATOM 785 N N . SER A 1 104 ? 10.782 -11.669 1.767 1.00 90.06 104 SER A N 1
ATOM 786 C CA . SER A 1 104 ? 11.859 -10.915 1.111 1.00 90.06 104 SER A CA 1
ATOM 787 C C . SER A 1 104 ? 12.697 -11.801 0.189 1.00 90.06 104 SER A C 1
ATOM 789 O O . SER A 1 104 ? 12.934 -11.437 -0.960 1.00 90.06 104 SER A O 1
ATOM 791 N N . PHE A 1 105 ? 13.085 -12.996 0.642 1.00 92.88 105 PHE A N 1
ATOM 792 C CA . PHE A 1 105 ? 13.761 -13.987 -0.198 1.00 92.88 105 PHE A CA 1
ATOM 793 C C . PHE A 1 105 ? 12.888 -14.411 -1.381 1.00 92.88 105 PHE A C 1
ATOM 795 O O . PHE A 1 105 ? 13.385 -14.506 -2.503 1.00 92.88 105 PHE A O 1
ATOM 802 N N . GLY A 1 106 ? 11.586 -14.599 -1.151 1.00 92.19 106 GLY A N 1
ATOM 803 C CA . GLY A 1 106 ? 10.617 -14.882 -2.205 1.00 92.19 106 GLY A CA 1
ATOM 804 C C . GLY A 1 106 ? 10.591 -13.802 -3.288 1.00 92.19 106 GLY A C 1
ATOM 805 O O . GLY A 1 106 ? 10.615 -14.135 -4.468 1.00 92.19 106 GLY A O 1
ATOM 806 N N . VAL A 1 107 ? 10.615 -12.519 -2.915 1.00 89.00 107 VAL A N 1
ATOM 807 C CA . VAL A 1 107 ? 10.643 -11.395 -3.870 1.00 89.00 107 VAL A CA 1
ATOM 808 C C . VAL A 1 107 ? 11.993 -11.299 -4.592 1.00 89.00 107 VAL A C 1
ATOM 810 O O . VAL A 1 107 ? 12.015 -11.149 -5.815 1.00 89.00 107 VAL A O 1
ATOM 813 N N . ILE A 1 108 ? 13.111 -11.440 -3.866 1.00 89.25 108 ILE A N 1
ATOM 814 C CA . ILE A 1 108 ? 14.475 -11.374 -4.426 1.00 89.25 108 ILE A CA 1
ATOM 815 C C . ILE A 1 108 ? 14.698 -12.467 -5.474 1.00 89.25 108 ILE A C 1
ATOM 817 O O . ILE A 1 108 ? 15.325 -12.207 -6.496 1.00 89.25 108 ILE A O 1
ATOM 821 N N . ILE A 1 109 ? 14.189 -13.677 -5.238 1.00 92.12 109 ILE A N 1
ATOM 822 C CA . ILE A 1 109 ? 14.337 -14.805 -6.168 1.00 92.12 109 ILE A CA 1
ATOM 823 C C . ILE A 1 109 ? 13.242 -14.765 -7.243 1.00 92.12 109 ILE A C 1
ATOM 825 O O . ILE A 1 109 ? 13.517 -14.979 -8.425 1.00 92.12 109 ILE A O 1
ATOM 829 N N . GLY A 1 110 ? 12.004 -14.459 -6.856 1.00 90.94 110 GLY A N 1
ATOM 830 C CA . GLY A 1 110 ? 10.839 -14.470 -7.738 1.00 90.94 110 GLY A CA 1
ATOM 831 C C . GLY A 1 110 ? 10.890 -13.407 -8.832 1.00 90.94 110 GLY A C 1
ATOM 832 O O . GLY A 1 110 ? 10.473 -13.686 -9.956 1.00 90.94 110 GLY A O 1
ATOM 833 N N . GLY A 1 111 ? 11.441 -12.221 -8.549 1.00 89.38 111 GLY A N 1
ATOM 834 C CA . GLY A 1 111 ? 11.604 -11.153 -9.540 1.00 89.38 111 GLY A CA 1
ATOM 835 C C . GLY A 1 111 ? 12.450 -11.584 -10.748 1.00 89.38 111 GLY A C 1
ATOM 836 O O . GLY A 1 111 ? 11.924 -11.651 -11.862 1.00 89.38 111 GLY A O 1
ATOM 837 N N . PRO A 1 112 ? 13.733 -11.939 -10.550 1.00 89.50 112 PRO A N 1
ATOM 838 C CA . PRO A 1 112 ? 14.605 -12.445 -11.607 1.00 89.50 112 PRO A CA 1
ATOM 839 C C . PRO A 1 112 ? 14.074 -13.717 -12.269 1.00 89.50 112 PRO A C 1
ATOM 841 O O . PRO A 1 112 ? 14.131 -13.827 -13.491 1.00 89.50 112 PRO A O 1
ATOM 844 N N . LEU A 1 113 ? 13.521 -14.656 -11.490 1.00 91.44 113 LEU A N 1
ATOM 845 C CA . LEU A 1 113 ? 12.982 -15.904 -12.033 1.00 91.44 113 LEU A CA 1
ATOM 846 C C . LEU A 1 113 ? 11.804 -15.648 -12.982 1.00 91.44 113 LEU A C 1
ATOM 848 O O . LEU A 1 113 ? 11.739 -16.237 -14.058 1.00 91.44 113 LEU A O 1
ATOM 852 N N . THR A 1 114 ? 10.910 -14.724 -12.624 1.00 89.62 114 THR A N 1
ATOM 853 C CA . THR A 1 114 ? 9.780 -14.335 -13.479 1.00 89.62 114 THR A CA 1
ATOM 854 C C . THR A 1 114 ? 10.267 -13.670 -14.761 1.00 89.62 114 THR A C 1
ATOM 856 O O . THR A 1 114 ? 9.803 -14.032 -15.840 1.00 89.62 114 THR A O 1
ATOM 859 N N . LEU A 1 115 ? 11.234 -12.750 -14.675 1.00 88.69 115 LEU A N 1
ATOM 860 C CA . LEU A 1 115 ? 11.817 -12.110 -15.860 1.00 88.69 115 LEU A CA 1
ATOM 861 C C . LEU A 1 115 ? 12.513 -13.130 -16.770 1.00 88.69 115 LEU A C 1
ATOM 863 O O . LEU A 1 115 ? 12.378 -13.053 -17.988 1.00 88.69 115 LEU A O 1
ATOM 867 N N . TRP A 1 116 ? 13.202 -14.115 -16.193 1.00 88.38 116 TRP A N 1
ATOM 868 C CA . TRP A 1 116 ? 13.854 -15.178 -16.953 1.00 88.38 116 TRP A CA 1
ATOM 869 C C . TRP A 1 116 ? 12.841 -16.062 -17.690 1.00 88.38 116 TRP A C 1
ATOM 871 O O . TRP A 1 116 ? 12.995 -16.295 -18.887 1.00 88.38 116 TRP A O 1
ATOM 881 N N . ILE A 1 117 ? 11.766 -16.494 -17.023 1.00 90.19 117 ILE A N 1
ATOM 882 C CA . ILE A 1 117 ? 10.697 -17.290 -17.649 1.00 90.19 117 ILE A CA 1
ATOM 883 C C . ILE A 1 117 ? 9.978 -16.475 -18.734 1.00 90.19 117 ILE A C 1
ATOM 885 O O . ILE A 1 117 ? 9.792 -16.958 -19.852 1.00 90.19 117 ILE A O 1
ATOM 889 N N . MET A 1 118 ? 9.615 -15.223 -18.443 1.00 85.62 118 MET A N 1
ATOM 890 C CA . MET A 1 118 ? 8.934 -14.348 -19.406 1.00 85.62 118 MET A CA 1
ATOM 891 C C . MET A 1 118 ? 9.809 -14.029 -20.620 1.00 85.62 118 MET A C 1
ATOM 893 O O . MET A 1 118 ? 9.287 -13.922 -21.728 1.00 85.62 118 MET A O 1
ATOM 897 N N . SER A 1 119 ? 11.134 -13.977 -20.448 1.00 85.31 119 SER A N 1
ATOM 898 C CA . SER A 1 119 ? 12.077 -13.828 -21.559 1.00 85.31 119 SER A CA 1
ATOM 899 C C . SER A 1 119 ? 12.024 -14.987 -22.556 1.00 85.31 119 SER A C 1
ATOM 901 O O . SER A 1 119 ? 12.407 -14.792 -23.705 1.00 85.31 119 SER A O 1
ATOM 903 N N . HIS A 1 120 ? 11.592 -16.179 -22.137 1.00 85.94 120 HIS A N 1
ATOM 904 C CA . HIS A 1 120 ? 11.478 -17.347 -23.014 1.00 85.94 120 HIS A CA 1
ATOM 905 C C . HIS A 1 120 ? 10.088 -17.472 -23.647 1.00 85.94 120 HIS A C 1
ATOM 907 O O . HIS A 1 120 ? 9.978 -17.960 -24.767 1.00 85.94 120 HIS A O 1
ATOM 913 N N . ILE A 1 121 ? 9.031 -17.047 -22.946 1.00 87.94 121 ILE A N 1
ATOM 914 C CA . ILE A 1 121 ? 7.644 -17.176 -23.423 1.00 87.94 121 ILE A CA 1
ATOM 915 C C . ILE A 1 121 ? 7.263 -16.021 -24.356 1.00 87.94 121 ILE A C 1
ATOM 917 O O . ILE A 1 121 ? 6.642 -16.251 -25.389 1.00 87.94 121 ILE A O 1
ATOM 921 N N . ALA A 1 122 ? 7.615 -14.786 -23.992 1.00 81.25 122 ALA A N 1
ATOM 922 C CA . ALA A 1 122 ? 7.195 -13.581 -24.704 1.00 81.25 122 ALA A CA 1
ATOM 923 C C . ALA A 1 122 ? 8.316 -12.521 -24.720 1.00 81.25 122 ALA A C 1
ATOM 925 O O . ALA A 1 122 ? 8.185 -11.465 -24.090 1.00 81.25 122 ALA A O 1
ATOM 926 N N . PRO A 1 123 ? 9.429 -12.775 -25.439 1.00 75.44 123 PRO A N 1
ATOM 927 C CA . PRO A 1 123 ? 10.564 -11.851 -25.494 1.00 75.44 123 PRO A CA 1
ATOM 928 C C . PRO A 1 123 ? 10.201 -10.486 -26.100 1.00 75.44 123 PRO A C 1
ATOM 930 O O . PRO A 1 123 ? 10.820 -9.484 -25.758 1.00 75.44 123 PRO A O 1
ATOM 933 N N . GLU A 1 124 ? 9.183 -10.424 -26.961 1.00 76.75 124 GLU A N 1
ATOM 934 C CA . GLU A 1 124 ? 8.740 -9.194 -27.633 1.00 76.75 124 GLU A CA 1
ATOM 935 C C . GLU A 1 124 ? 8.037 -8.191 -26.705 1.00 76.75 124 GLU A C 1
ATOM 937 O O . GLU A 1 124 ? 8.075 -6.986 -26.950 1.00 76.75 124 GLU A O 1
ATOM 942 N N . HIS A 1 125 ? 7.420 -8.666 -25.619 1.00 73.50 125 HIS A N 1
ATOM 943 C CA . HIS A 1 125 ? 6.725 -7.819 -24.644 1.00 73.50 125 HIS A CA 1
ATOM 944 C C . HIS A 1 125 ? 7.629 -7.393 -23.482 1.00 73.50 125 HIS A C 1
ATOM 946 O O . HIS A 1 125 ? 7.260 -6.527 -22.685 1.00 73.50 125 HIS A O 1
ATOM 952 N N . LEU A 1 126 ? 8.821 -7.984 -23.376 1.00 77.69 126 LEU A N 1
ATOM 953 C CA . LEU A 1 126 ? 9.737 -7.753 -22.272 1.00 77.69 126 LEU A CA 1
ATOM 954 C C . LEU A 1 126 ? 10.754 -6.668 -22.642 1.00 77.69 126 LEU A C 1
ATOM 956 O O . LEU A 1 126 ? 11.837 -6.929 -23.162 1.00 77.69 126 LEU A O 1
ATOM 960 N N . GLN A 1 127 ? 10.396 -5.413 -22.364 1.00 77.38 127 GLN A N 1
ATOM 961 C CA . GLN A 1 127 ? 11.310 -4.287 -22.544 1.00 77.38 127 GLN A CA 1
ATOM 962 C C . GLN A 1 127 ? 12.366 -4.289 -21.431 1.00 77.38 127 GLN A C 1
ATOM 964 O O . GLN A 1 127 ? 12.051 -4.150 -20.249 1.00 77.38 127 GLN A O 1
ATOM 969 N N . TRP A 1 128 ? 13.636 -4.443 -21.801 1.00 77.88 128 TRP A N 1
ATOM 970 C CA . TRP A 1 128 ? 14.757 -4.450 -20.850 1.00 77.88 128 TRP A CA 1
ATOM 971 C C . TRP A 1 128 ? 15.334 -3.055 -20.581 1.00 77.88 128 TRP A C 1
ATOM 973 O O . TRP A 1 128 ? 15.945 -2.819 -19.536 1.00 77.88 128 TRP A O 1
ATOM 983 N N . GLN A 1 129 ? 15.131 -2.123 -21.513 1.00 75.00 129 GLN A N 1
ATOM 984 C CA . GLN A 1 129 ? 15.700 -0.776 -21.504 1.00 75.00 129 GLN A CA 1
ATOM 985 C C . GLN A 1 129 ? 14.593 0.281 -21.604 1.00 75.00 129 GLN A C 1
ATOM 987 O O . GLN A 1 129 ? 13.553 0.045 -22.212 1.00 75.00 129 GLN A O 1
ATOM 992 N N . GLY A 1 130 ? 14.828 1.454 -21.012 1.00 75.31 130 GLY A N 1
ATOM 993 C CA . GLY A 1 130 ? 13.898 2.588 -21.042 1.00 75.31 130 GLY A CA 1
ATOM 994 C C . GLY A 1 130 ? 13.104 2.800 -19.748 1.00 75.31 130 GLY A C 1
ATOM 995 O O . GLY A 1 130 ? 13.374 2.202 -18.701 1.00 75.31 130 GLY A O 1
ATOM 996 N N . ALA A 1 131 ? 12.149 3.731 -19.792 1.00 67.44 131 ALA A N 1
ATOM 997 C CA . ALA A 1 131 ? 11.267 4.043 -18.664 1.00 67.44 131 ALA A CA 1
ATOM 998 C C . ALA A 1 131 ? 10.269 2.904 -18.377 1.00 67.44 131 ALA A C 1
ATOM 1000 O O . ALA A 1 131 ? 10.013 2.605 -17.216 1.00 67.44 131 ALA A O 1
ATOM 1001 N N . GLY A 1 132 ? 9.802 2.204 -19.417 1.00 75.88 132 GLY A N 1
ATOM 1002 C CA . GLY A 1 132 ? 8.887 1.058 -19.328 1.00 75.88 132 GLY A CA 1
ATOM 1003 C C . GLY A 1 132 ? 9.564 -0.295 -19.096 1.00 75.88 132 GLY A C 1
ATOM 1004 O O . GLY A 1 132 ? 8.978 -1.328 -19.406 1.00 75.88 132 GLY A O 1
ATOM 1005 N N . ALA A 1 133 ? 10.805 -0.314 -18.601 1.00 84.12 133 ALA A N 1
ATOM 1006 C CA . ALA A 1 133 ? 11.534 -1.564 -18.448 1.00 84.12 133 ALA A CA 1
ATOM 1007 C C . ALA A 1 133 ? 10.864 -2.484 -17.411 1.00 84.12 133 ALA A C 1
ATOM 1009 O O . ALA A 1 133 ? 10.568 -2.060 -16.292 1.00 84.12 133 ALA A O 1
ATOM 1010 N N . ALA A 1 134 ? 10.674 -3.761 -17.749 1.00 84.31 134 ALA A N 1
ATOM 1011 C CA . ALA A 1 134 ? 9.921 -4.709 -16.923 1.00 84.31 134 ALA A CA 1
ATOM 1012 C C . ALA A 1 134 ? 10.500 -4.863 -15.503 1.00 84.31 134 ALA A C 1
ATOM 1014 O O . ALA A 1 134 ? 9.763 -4.969 -14.522 1.00 84.31 134 ALA A O 1
ATOM 1015 N N . TRP A 1 135 ? 11.827 -4.790 -15.367 1.00 82.62 135 TRP A N 1
ATOM 1016 C CA . TRP A 1 135 ? 12.502 -4.849 -14.070 1.00 82.62 135 TRP A CA 1
ATOM 1017 C C . TRP A 1 135 ? 12.206 -3.636 -13.176 1.00 82.62 135 TRP A C 1
ATOM 1019 O O . TRP A 1 135 ? 12.185 -3.786 -11.956 1.00 82.62 135 TRP A O 1
ATOM 1029 N N . LYS A 1 136 ? 11.926 -2.456 -13.751 1.00 83.25 136 LYS A N 1
ATOM 1030 C CA . LYS A 1 136 ? 11.531 -1.268 -12.979 1.00 83.25 136 LYS A CA 1
ATOM 1031 C C . LYS A 1 136 ? 10.155 -1.464 -12.359 1.00 83.25 136 LYS A C 1
ATOM 1033 O O . LYS A 1 136 ? 10.002 -1.211 -11.173 1.00 83.25 136 LYS A O 1
ATOM 1038 N N . GLY A 1 137 ? 9.196 -1.999 -13.119 1.00 84.31 137 GLY A N 1
ATOM 1039 C CA . GLY A 1 137 ? 7.876 -2.355 -12.588 1.00 84.31 137 GLY A CA 1
ATOM 1040 C C . GLY A 1 137 ? 7.962 -3.378 -11.450 1.00 84.31 137 GLY A C 1
ATOM 1041 O O . GLY A 1 137 ? 7.324 -3.207 -10.411 1.00 84.31 137 GLY A O 1
ATOM 1042 N N . MET A 1 138 ? 8.824 -4.391 -11.594 1.00 84.19 138 MET A N 1
ATOM 1043 C CA . MET A 1 138 ? 9.090 -5.363 -10.525 1.00 84.19 138 MET A CA 1
ATOM 1044 C C . MET A 1 138 ? 9.741 -4.718 -9.293 1.00 84.19 138 MET A C 1
ATOM 1046 O O . MET A 1 138 ? 9.357 -5.029 -8.165 1.00 84.19 138 MET A O 1
ATOM 1050 N N . ALA A 1 139 ? 10.677 -3.786 -9.487 1.00 84.56 139 ALA A N 1
ATOM 1051 C CA . ALA A 1 139 ? 11.287 -3.026 -8.399 1.00 84.56 139 ALA A CA 1
ATOM 1052 C C . ALA A 1 139 ? 10.267 -2.122 -7.683 1.00 84.56 139 ALA A C 1
ATOM 1054 O O . ALA A 1 139 ? 10.288 -2.037 -6.458 1.00 84.56 139 ALA A O 1
ATOM 1055 N N . THR A 1 140 ? 9.333 -1.504 -8.412 1.00 84.12 140 THR A N 1
ATOM 1056 C CA . THR A 1 140 ? 8.220 -0.733 -7.837 1.00 84.12 140 THR A CA 1
ATOM 1057 C C . THR A 1 140 ? 7.312 -1.627 -6.990 1.00 84.12 140 THR A C 1
ATOM 1059 O O . THR A 1 140 ? 6.981 -1.283 -5.857 1.00 84.12 140 THR A O 1
ATOM 1062 N N . LEU A 1 141 ? 6.951 -2.812 -7.485 1.00 83.06 141 LEU A N 1
ATOM 1063 C CA . LEU A 1 141 ? 6.123 -3.751 -6.726 1.00 83.06 141 LEU A CA 1
ATOM 1064 C C . LEU A 1 141 ? 6.822 -4.207 -5.430 1.00 83.06 141 LEU A C 1
ATOM 1066 O O . LEU A 1 141 ? 6.200 -4.245 -4.367 1.00 83.06 141 LEU A O 1
ATOM 1070 N N . ALA A 1 142 ? 8.125 -4.493 -5.507 1.00 85.75 142 ALA A N 1
ATOM 1071 C CA . ALA A 1 142 ? 8.949 -4.837 -4.349 1.00 85.75 142 ALA A CA 1
ATOM 1072 C C . ALA A 1 142 ? 9.093 -3.664 -3.360 1.00 85.75 142 ALA A C 1
ATOM 1074 O O . ALA A 1 142 ? 9.013 -3.865 -2.149 1.00 85.75 142 ALA A O 1
ATOM 1075 N N . GLY A 1 143 ? 9.249 -2.435 -3.859 1.00 82.00 143 GLY A N 1
ATOM 1076 C CA . GLY A 1 143 ? 9.297 -1.222 -3.040 1.00 82.00 143 GLY A CA 1
ATOM 1077 C C . GLY A 1 143 ? 8.003 -0.996 -2.258 1.00 82.00 143 GLY A C 1
ATOM 1078 O O . GLY A 1 143 ? 8.052 -0.716 -1.062 1.00 82.00 143 GLY A O 1
ATOM 1079 N N . ASN A 1 144 ? 6.845 -1.224 -2.888 1.00 82.62 144 ASN A N 1
ATOM 1080 C CA . ASN A 1 144 ? 5.543 -1.165 -2.217 1.00 82.62 144 ASN A CA 1
ATOM 1081 C C . ASN A 1 144 ? 5.426 -2.186 -1.068 1.00 82.62 144 ASN A C 1
ATOM 1083 O O . ASN A 1 144 ? 4.917 -1.849 -0.004 1.00 82.62 144 ASN A O 1
ATOM 1087 N N . TRP A 1 145 ? 5.943 -3.409 -1.242 1.00 77.06 145 TRP A N 1
ATOM 1088 C CA . TRP A 1 145 ? 5.938 -4.436 -0.187 1.00 77.06 145 TRP A CA 1
ATOM 1089 C C . TRP A 1 145 ? 6.723 -4.014 1.063 1.00 77.06 145 TRP A C 1
ATOM 1091 O O . TRP A 1 145 ? 6.298 -4.274 2.187 1.00 77.06 145 TRP A O 1
ATOM 1101 N N . VAL A 1 146 ? 7.868 -3.356 0.871 1.00 74.69 146 VAL A N 1
ATOM 1102 C CA . VAL A 1 146 ? 8.733 -2.888 1.969 1.00 74.69 146 VAL A CA 1
ATOM 1103 C C . VAL A 1 146 ? 8.271 -1.526 2.520 1.00 74.69 146 VAL A C 1
ATOM 1105 O O . VAL A 1 146 ? 8.727 -1.097 3.576 1.00 74.69 146 VAL A O 1
ATOM 1108 N N . GLY A 1 147 ? 7.332 -0.853 1.847 1.00 65.81 147 GLY A N 1
ATOM 1109 C CA . GLY A 1 147 ? 6.849 0.484 2.209 1.00 65.81 147 GLY A CA 1
ATOM 1110 C C . GLY A 1 147 ? 7.741 1.625 1.709 1.00 65.81 147 GLY A C 1
ATOM 1111 O O . GLY A 1 147 ? 7.578 2.768 2.130 1.00 65.81 147 GLY A O 1
ATOM 1112 N N . ALA A 1 148 ? 8.682 1.337 0.810 1.00 57.34 148 ALA A N 1
ATOM 1113 C CA . ALA A 1 148 ? 9.609 2.306 0.246 1.00 57.34 148 ALA A CA 1
ATOM 1114 C C . ALA A 1 148 ? 9.198 2.670 -1.183 1.00 57.34 148 ALA A C 1
ATOM 1116 O O . ALA A 1 148 ? 9.683 2.057 -2.128 1.00 57.34 148 ALA A O 1
ATOM 1117 N N . LEU A 1 149 ? 8.337 3.681 -1.342 1.00 54.81 149 LEU A N 1
ATOM 1118 C CA . LEU A 1 149 ? 8.127 4.383 -2.613 1.00 54.81 149 LEU A CA 1
ATOM 1119 C C . LEU A 1 149 ? 7.593 5.803 -2.370 1.00 54.81 149 LEU A C 1
ATOM 1121 O O . LEU A 1 149 ? 6.397 5.995 -2.181 1.00 54.81 149 LEU A O 1
ATOM 1125 N N . GLN A 1 150 ? 8.472 6.805 -2.450 1.00 41.81 150 GLN A N 1
ATOM 1126 C CA . GLN A 1 150 ? 8.078 8.166 -2.811 1.00 41.81 150 GLN A CA 1
ATOM 1127 C C . GLN A 1 150 ? 9.242 8.884 -3.528 1.00 41.81 150 GLN A C 1
ATOM 1129 O O . GLN A 1 150 ? 10.310 9.091 -2.959 1.00 41.81 150 GLN A O 1
ATOM 1134 N N . THR A 1 151 ? 8.955 9.308 -4.765 1.00 43.47 151 THR A N 1
ATOM 1135 C CA . THR A 1 151 ? 9.612 10.325 -5.622 1.00 43.47 151 THR A CA 1
ATOM 1136 C C . THR A 1 151 ? 10.828 9.966 -6.503 1.00 43.47 151 THR A C 1
ATOM 1138 O O . THR A 1 151 ? 11.854 9.490 -6.036 1.00 43.47 151 THR A O 1
ATOM 1141 N N . ASN A 1 152 ? 10.679 10.331 -7.790 1.00 31.55 152 ASN A N 1
ATOM 1142 C CA . ASN A 1 152 ? 11.662 10.485 -8.881 1.00 31.55 152 ASN A CA 1
ATOM 1143 C C . ASN A 1 152 ? 12.106 9.267 -9.713 1.00 31.55 152 ASN A C 1
ATOM 1145 O O . ASN A 1 152 ? 13.291 8.988 -9.849 1.00 31.55 152 ASN A O 1
ATOM 1149 N N . TRP A 1 153 ? 11.143 8.653 -10.410 1.00 35.72 153 TRP A N 1
ATOM 1150 C CA . TRP A 1 153 ? 11.389 7.959 -11.689 1.00 35.72 153 TRP A CA 1
ATOM 1151 C C . TRP A 1 153 ? 10.547 8.552 -12.835 1.00 35.72 153 TRP A C 1
ATOM 1153 O O . TRP A 1 153 ? 9.938 7.819 -13.614 1.00 35.72 153 TRP A O 1
ATOM 1163 N N . GLN A 1 154 ? 10.491 9.885 -12.903 1.00 31.06 154 GLN A N 1
ATOM 1164 C CA . GLN A 1 154 ? 10.278 10.587 -14.173 1.00 31.06 154 GLN A CA 1
ATOM 1165 C C . GLN A 1 154 ? 11.643 10.744 -14.839 1.00 31.06 154 GLN A C 1
ATOM 1167 O O . GLN A 1 154 ? 12.573 11.174 -14.120 1.00 31.06 154 GLN A O 1
#